Protein AF-A0A067LVV5-F1 (afdb_monomer_lite)

pLDDT: mean 72.97, std 13.32, range [36.59, 86.62]

Secondary structure (DSSP, 8-state):
----PPPHHHHHHHHHHHHHHHHHHHHSTT---HHHHHHHHHHHHHTTHHHHHHHHHHHHTSS--S-TTSHHHHHHHHHHHHHT----S-S---------

Structure (mmCIF, N/CA/C/O backbone):
data_AF-A0A067LVV5-F1
#
_entry.id   AF-A0A067LVV5-F1
#
loop_
_atom_site.group_PDB
_atom_site.id
_atom_site.type_symbol
_atom_site.label_atom_id
_atom_site.label_alt_id
_atom_site.label_comp_id
_atom_site.label_asym_id
_atom_site.label_entity_id
_atom_site.label_seq_id
_atom_site.pdbx_PDB_ins_code
_atom_site.Cartn_x
_atom_site.Cartn_y
_atom_site.Cartn_z
_atom_site.occupancy
_atom_site.B_iso_or_equiv
_atom_site.auth_seq_id
_atom_site.auth_comp_id
_atom_site.auth_asym_id
_atom_site.auth_atom_id
_atom_site.pdbx_PDB_model_num
ATOM 1 N N . ALA A 1 1 ? -23.681 9.320 16.304 1.00 36.59 1 ALA A N 1
ATOM 2 C CA . ALA A 1 1 ? -22.373 9.930 15.998 1.00 36.59 1 ALA A CA 1
ATOM 3 C C . ALA A 1 1 ? -21.980 9.502 14.592 1.00 36.59 1 ALA A C 1
ATOM 5 O O . ALA A 1 1 ? -22.005 8.308 14.326 1.00 36.59 1 ALA A O 1
ATOM 6 N N . CYS A 1 2 ? -21.714 10.437 13.678 1.00 39.44 2 CYS A N 1
ATOM 7 C CA . CYS A 1 2 ? -21.234 10.092 12.340 1.00 39.44 2 CYS A CA 1
ATOM 8 C C . CYS A 1 2 ? -19.801 9.555 12.462 1.00 39.44 2 CYS A C 1
ATOM 10 O O . CYS A 1 2 ? -18.934 10.257 12.989 1.00 39.44 2 CYS A O 1
ATOM 12 N N . SER A 1 3 ? -19.563 8.312 12.030 1.00 49.28 3 SER A N 1
ATOM 13 C CA . SER A 1 3 ? -18.216 7.737 11.951 1.00 49.28 3 SER A CA 1
ATOM 14 C C . SER A 1 3 ? -17.333 8.650 11.104 1.00 49.28 3 SER A C 1
ATOM 16 O O . SER A 1 3 ? -17.497 8.715 9.893 1.00 49.28 3 SER A O 1
ATOM 18 N N . ASN A 1 4 ? -16.386 9.342 11.739 1.00 54.56 4 ASN A N 1
ATOM 19 C CA . ASN A 1 4 ? -15.353 10.152 11.078 1.00 54.56 4 ASN A CA 1
ATOM 20 C C . ASN A 1 4 ? -14.222 9.277 10.499 1.00 54.56 4 ASN A C 1
ATOM 22 O O . ASN A 1 4 ? -13.108 9.745 10.280 1.00 54.56 4 ASN A O 1
ATOM 26 N N . HIS A 1 5 ? -14.488 7.988 10.279 1.00 55.94 5 HIS A N 1
ATOM 27 C CA . HIS A 1 5 ? -13.527 7.113 9.636 1.00 55.94 5 HIS A CA 1
ATOM 28 C C . HIS A 1 5 ? -13.530 7.386 8.137 1.00 55.94 5 HIS A C 1
ATOM 30 O O . HIS A 1 5 ? -14.607 7.335 7.537 1.00 55.94 5 HIS A O 1
ATOM 36 N N . PRO A 1 6 ? -12.364 7.637 7.511 1.00 61.56 6 PRO A N 1
ATOM 37 C CA . PRO A 1 6 ? -12.284 7.579 6.065 1.00 61.56 6 PRO A CA 1
ATOM 38 C C . PRO A 1 6 ? -12.842 6.223 5.608 1.00 61.56 6 PRO A C 1
ATOM 40 O O . PRO A 1 6 ? -12.557 5.199 6.246 1.00 61.56 6 PRO A O 1
ATOM 43 N N . PRO A 1 7 ? -13.664 6.201 4.546 1.00 73.81 7 PRO A N 1
ATOM 44 C CA . PRO A 1 7 ? -14.132 4.947 3.981 1.00 73.81 7 PRO A CA 1
ATOM 45 C C . PRO A 1 7 ? -12.914 4.095 3.615 1.00 73.81 7 PRO A C 1
ATOM 47 O O . PRO A 1 7 ? -11.882 4.629 3.208 1.00 73.81 7 PRO A O 1
ATOM 50 N N . LEU A 1 8 ? -13.029 2.774 3.757 1.00 73.88 8 LEU A N 1
ATOM 51 C CA . LEU A 1 8 ? -11.952 1.822 3.457 1.00 73.88 8 LEU A CA 1
ATOM 52 C C . LEU A 1 8 ? -11.318 2.080 2.077 1.00 73.88 8 LEU A C 1
ATOM 54 O O . LEU A 1 8 ? -10.112 1.950 1.910 1.00 73.88 8 LEU A O 1
ATOM 58 N N . GLU A 1 9 ? -12.120 2.526 1.113 1.00 76.44 9 GLU A N 1
ATOM 59 C CA . GLU A 1 9 ? -11.677 2.920 -0.226 1.00 76.44 9 GLU A CA 1
ATOM 60 C C . GLU A 1 9 ? -10.648 4.059 -0.210 1.00 76.44 9 GLU A C 1
ATOM 62 O O . GLU A 1 9 ? -9.632 3.976 -0.892 1.00 76.44 9 GLU A O 1
ATOM 67 N N . ALA A 1 10 ? -10.850 5.096 0.608 1.00 77.44 10 ALA A N 1
ATOM 68 C CA . ALA A 1 10 ? -9.904 6.206 0.723 1.00 77.44 10 ALA A CA 1
ATOM 69 C C . ALA A 1 10 ? -8.571 5.756 1.344 1.00 77.44 10 ALA A C 1
ATOM 71 O O . ALA A 1 10 ? -7.508 6.221 0.932 1.00 77.44 10 ALA A O 1
ATOM 72 N N . LEU A 1 11 ? -8.618 4.816 2.295 1.00 77.31 11 LEU A N 1
ATOM 73 C CA . LEU A 1 11 ? -7.419 4.201 2.866 1.00 77.31 11 LEU A CA 1
ATOM 74 C C . LEU A 1 11 ? -6.660 3.380 1.814 1.00 77.31 11 LEU A C 1
ATOM 76 O O . LEU A 1 11 ? -5.443 3.508 1.696 1.00 77.31 11 LEU A O 1
ATOM 80 N N . LEU A 1 12 ? -7.379 2.567 1.034 1.00 79.44 12 LEU A N 1
ATOM 81 C CA . LEU A 1 12 ? -6.801 1.759 -0.040 1.00 79.44 12 LEU A CA 1
ATOM 82 C C . LEU A 1 12 ? -6.152 2.641 -1.113 1.00 79.44 12 LEU A C 1
ATOM 84 O O . LEU A 1 12 ? -5.015 2.382 -1.495 1.00 79.44 12 LEU A O 1
ATOM 88 N N . ILE A 1 13 ? -6.817 3.719 -1.539 1.00 80.38 13 ILE A N 1
ATOM 89 C CA . ILE A 1 13 ? -6.255 4.685 -2.497 1.00 80.38 13 ILE A CA 1
ATOM 90 C C . ILE A 1 13 ? -4.960 5.298 -1.949 1.00 80.38 13 ILE A C 1
ATOM 92 O O . ILE A 1 13 ? -3.961 5.360 -2.664 1.00 80.38 13 ILE A O 1
ATOM 96 N N . GLY A 1 14 ? -4.947 5.712 -0.677 1.00 80.69 14 GLY A N 1
ATOM 97 C CA . GLY A 1 14 ? -3.748 6.266 -0.043 1.00 80.69 14 GLY A CA 1
ATOM 98 C C . GLY A 1 14 ? -2.573 5.284 -0.031 1.00 80.69 14 GLY A C 1
ATOM 99 O O . GLY A 1 14 ? -1.450 5.661 -0.359 1.00 80.69 14 GLY A O 1
ATOM 100 N N . LEU A 1 15 ? -2.833 4.013 0.282 1.00 80.81 15 LEU A N 1
ATOM 101 C CA . LEU A 1 15 ? -1.815 2.958 0.278 1.00 80.81 15 LEU A CA 1
ATOM 102 C C . LEU A 1 15 ? -1.259 2.684 -1.124 1.00 80.81 15 LEU A C 1
ATOM 104 O O . LEU A 1 15 ? -0.047 2.545 -1.273 1.00 80.81 15 LEU A O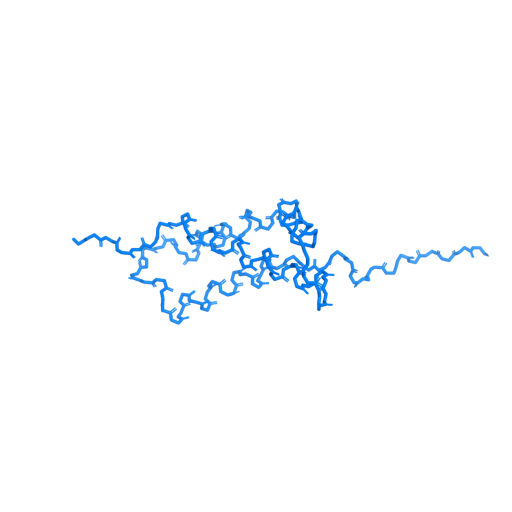 1
ATOM 108 N N . VAL A 1 16 ? -2.116 2.665 -2.148 1.00 82.12 16 VAL A N 1
ATOM 109 C CA . VAL A 1 16 ? -1.691 2.511 -3.550 1.00 82.12 16 VAL A CA 1
ATOM 110 C C . VAL A 1 16 ? -0.746 3.643 -3.953 1.00 82.12 16 VAL A C 1
ATOM 112 O O . VAL A 1 16 ? 0.312 3.383 -4.519 1.00 82.12 16 VAL A O 1
ATOM 115 N N . VAL A 1 17 ? -1.080 4.895 -3.620 1.00 80.50 17 VAL A N 1
ATOM 116 C CA . VAL A 1 17 ? -0.226 6.054 -3.935 1.00 80.50 17 VAL A CA 1
ATOM 117 C C . VAL A 1 17 ? 1.146 5.929 -3.270 1.00 80.50 17 VAL A C 1
ATOM 119 O O . VAL A 1 17 ? 2.159 6.187 -3.917 1.00 80.50 17 VAL A O 1
ATOM 122 N N . ILE A 1 18 ? 1.193 5.502 -2.004 1.00 80.31 18 ILE A N 1
ATOM 123 C CA . ILE A 1 18 ? 2.454 5.308 -1.2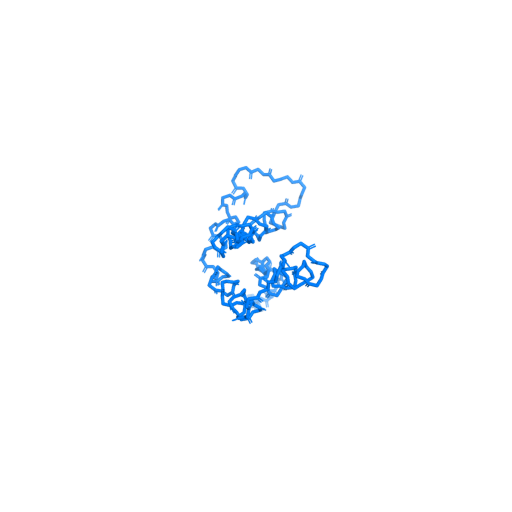74 1.00 80.31 18 ILE A CA 1
ATOM 124 C C . ILE A 1 18 ? 3.286 4.189 -1.910 1.00 80.31 18 ILE A C 1
ATOM 126 O O . ILE A 1 18 ? 4.479 4.386 -2.126 1.00 80.31 18 ILE A O 1
ATOM 130 N N . ALA A 1 19 ? 2.671 3.048 -2.237 1.00 77.81 19 ALA A N 1
ATOM 131 C CA . ALA A 1 19 ? 3.360 1.921 -2.863 1.00 77.81 19 ALA A CA 1
ATOM 132 C C . ALA A 1 19 ? 3.961 2.309 -4.224 1.00 77.81 19 ALA A C 1
ATOM 134 O O . ALA A 1 19 ? 5.140 2.073 -4.470 1.00 77.81 19 ALA A O 1
ATOM 135 N N . VAL A 1 20 ? 3.176 2.976 -5.074 1.00 78.06 20 VAL A N 1
ATOM 136 C CA . VAL A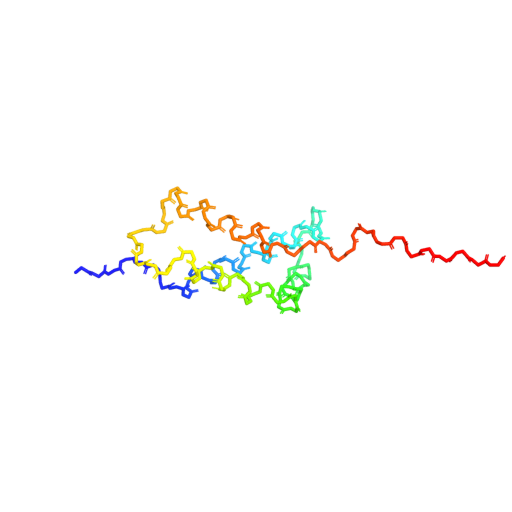 1 20 ? 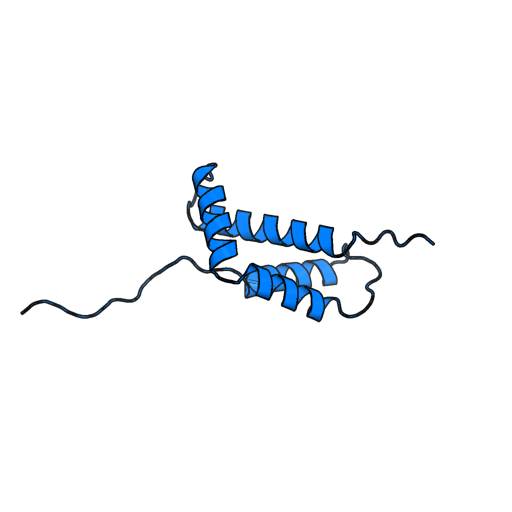3.613 3.431 -6.404 1.00 78.06 20 VAL A CA 1
ATOM 137 C C . VAL A 1 20 ? 4.712 4.484 -6.300 1.00 78.06 20 VAL A C 1
ATOM 139 O O . VAL A 1 20 ? 5.683 4.438 -7.054 1.00 78.06 20 VAL A O 1
ATOM 142 N N . ALA A 1 21 ? 4.594 5.433 -5.367 1.00 76.69 21 ALA A N 1
ATOM 143 C CA . ALA A 1 21 ? 5.635 6.428 -5.143 1.00 76.69 21 ALA A CA 1
ATOM 144 C C . ALA A 1 21 ? 6.937 5.762 -4.682 1.00 76.69 21 ALA A C 1
ATOM 146 O O . ALA A 1 21 ? 7.986 6.039 -5.258 1.00 76.69 21 ALA A O 1
ATOM 147 N N . ALA A 1 22 ? 6.870 4.863 -3.695 1.00 75.88 22 ALA A N 1
ATOM 148 C CA . ALA A 1 22 ? 8.032 4.136 -3.191 1.00 75.88 22 ALA A CA 1
ATOM 149 C C . ALA A 1 22 ? 8.742 3.353 -4.308 1.00 75.88 22 ALA A C 1
ATOM 151 O O . ALA A 1 22 ? 9.949 3.510 -4.477 1.00 75.88 22 ALA A O 1
ATOM 152 N N . ASP A 1 23 ? 7.986 2.611 -5.121 1.00 74.44 23 ASP A N 1
ATOM 153 C CA . ASP A 1 23 ? 8.500 1.869 -6.279 1.00 74.44 23 ASP A CA 1
ATOM 154 C C . ASP A 1 23 ? 9.123 2.816 -7.327 1.00 74.44 23 ASP A C 1
ATOM 156 O O . ASP A 1 23 ? 10.225 2.574 -7.813 1.00 74.44 23 ASP A O 1
ATOM 160 N N . SER A 1 24 ? 8.517 3.984 -7.576 1.00 69.94 24 SER A N 1
ATOM 161 C CA . SER A 1 24 ? 9.074 5.009 -8.481 1.00 69.94 24 SER A CA 1
ATOM 162 C C . SER A 1 24 ? 10.424 5.552 -8.005 1.00 69.94 24 SER A C 1
ATOM 164 O O . SER A 1 24 ? 11.348 5.716 -8.806 1.00 69.94 24 SER A O 1
ATOM 166 N N . PHE A 1 25 ? 10.544 5.841 -6.704 1.00 71.31 25 PHE A N 1
ATOM 167 C CA . PHE A 1 25 ? 11.798 6.285 -6.087 1.00 71.31 25 PHE A CA 1
ATOM 168 C C . PHE A 1 25 ? 12.868 5.187 -6.116 1.00 71.31 25 PHE A C 1
ATOM 170 O O . PHE A 1 25 ? 14.054 5.508 -6.179 1.00 71.31 25 PHE A O 1
ATOM 177 N N . TRP A 1 26 ? 12.455 3.918 -6.091 1.00 71.06 26 TRP A N 1
ATOM 178 C CA . TRP A 1 26 ? 13.351 2.765 -6.132 1.00 71.06 26 TRP A CA 1
ATOM 179 C C . TRP A 1 26 ? 13.840 2.444 -7.554 1.00 71.06 26 TRP A C 1
ATOM 181 O O . TRP A 1 26 ? 15.017 2.143 -7.746 1.00 71.06 26 TRP A O 1
ATOM 191 N N . ILE A 1 27 ? 12.969 2.559 -8.566 1.00 65.44 27 ILE A N 1
ATOM 192 C CA . ILE A 1 27 ? 13.304 2.327 -9.983 1.00 65.44 27 ILE A CA 1
ATOM 193 C C . ILE A 1 27 ? 14.235 3.421 -10.527 1.00 65.44 27 ILE A C 1
ATOM 195 O O . ILE A 1 27 ? 15.169 3.123 -11.271 1.00 65.44 27 ILE A O 1
ATOM 199 N N . GLN A 1 28 ? 14.003 4.689 -10.172 1.00 61.78 28 GLN A N 1
ATOM 200 C CA . GLN A 1 28 ? 14.849 5.815 -10.582 1.00 61.78 28 GLN A CA 1
ATOM 201 C C . GLN A 1 28 ? 15.388 6.561 -9.358 1.00 61.78 28 GLN A C 1
ATOM 203 O O . GLN A 1 28 ? 14.879 7.617 -8.973 1.00 61.78 28 GLN A O 1
ATOM 208 N N . CYS A 1 29 ? 16.468 6.031 -8.776 1.00 64.19 29 CYS A N 1
ATOM 209 C CA . CYS A 1 29 ? 17.222 6.704 -7.719 1.00 64.19 29 CYS A CA 1
ATOM 210 C C . CYS A 1 29 ? 17.592 8.140 -8.137 1.00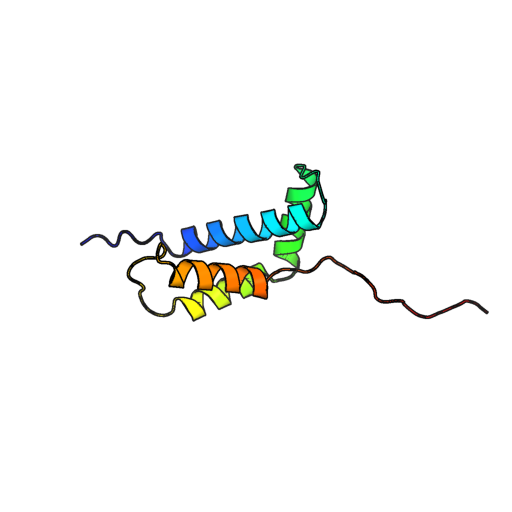 64.19 29 CYS A C 1
ATOM 212 O O . CYS A 1 29 ? 18.464 8.357 -8.977 1.00 64.19 29 CYS A O 1
ATOM 214 N N . GLY A 1 30 ? 16.940 9.128 -7.521 1.00 64.06 30 GLY A N 1
ATOM 215 C CA . GLY A 1 30 ? 17.305 10.545 -7.612 1.00 64.06 30 GLY A CA 1
ATOM 216 C C . GLY A 1 30 ? 16.613 11.374 -8.699 1.00 64.06 30 GLY A C 1
ATOM 217 O O . GLY A 1 30 ? 16.793 12.589 -8.695 1.00 64.06 30 GLY A O 1
ATOM 218 N N . ASN A 1 31 ? 15.799 10.787 -9.586 1.00 68.25 31 ASN A N 1
ATOM 219 C CA . ASN A 1 31 ? 15.034 11.559 -10.575 1.00 68.25 31 ASN A CA 1
ATOM 220 C C . ASN A 1 31 ? 13.677 10.916 -10.890 1.00 68.25 31 ASN A C 1
ATOM 222 O O . ASN A 1 31 ? 13.526 10.201 -11.875 1.00 68.25 31 ASN A O 1
ATOM 226 N N . VAL A 1 32 ? 12.673 11.196 -10.058 1.00 72.06 32 VAL A N 1
ATOM 227 C CA . VAL A 1 32 ? 11.299 10.752 -10.313 1.00 72.06 32 VAL A CA 1
ATOM 228 C C . VAL A 1 32 ? 10.653 11.680 -11.340 1.00 72.06 32 VAL A C 1
ATOM 230 O O . VAL A 1 32 ? 10.312 12.825 -11.053 1.00 72.06 32 VAL A O 1
ATOM 233 N N . ASN A 1 33 ? 10.481 11.176 -12.555 1.00 80.62 33 ASN A N 1
ATOM 234 C CA . ASN A 1 33 ? 9.770 11.822 -13.655 1.00 80.62 33 ASN A CA 1
ATOM 235 C C . ASN A 1 33 ? 8.444 11.094 -13.948 1.00 80.62 33 ASN A C 1
ATOM 237 O O . ASN A 1 33 ? 8.193 9.988 -13.470 1.00 80.62 33 ASN A O 1
ATOM 241 N N . ALA A 1 34 ? 7.571 11.721 -14.743 1.00 81.94 34 ALA A N 1
ATOM 242 C CA . ALA A 1 34 ? 6.239 11.183 -15.037 1.00 81.94 34 ALA A CA 1
ATOM 243 C C . ALA A 1 34 ? 6.276 9.769 -15.652 1.00 81.94 34 ALA A C 1
ATOM 245 O O . ALA A 1 34 ? 5.423 8.940 -15.343 1.00 81.94 34 ALA A O 1
ATOM 246 N N . SER A 1 35 ? 7.289 9.472 -16.473 1.00 81.00 35 SER A N 1
ATOM 247 C CA . SER A 1 35 ? 7.504 8.137 -17.037 1.00 81.00 35 SER A CA 1
ATOM 248 C C . SER A 1 35 ? 7.858 7.099 -15.971 1.00 81.00 35 SER A C 1
ATOM 250 O O . SER A 1 35 ? 7.332 5.991 -16.025 1.00 81.00 35 SER A O 1
ATOM 252 N N . GLY A 1 36 ? 8.691 7.454 -14.987 1.00 78.69 36 GLY A N 1
ATOM 253 C CA . GLY A 1 36 ? 9.021 6.586 -13.856 1.00 78.69 36 GLY A CA 1
ATOM 254 C C . GLY A 1 36 ? 7.797 6.252 -13.005 1.00 78.69 36 GLY A C 1
ATOM 255 O O . GLY A 1 36 ? 7.573 5.087 -12.696 1.00 78.69 36 GLY A O 1
ATOM 256 N N . ILE A 1 37 ? 6.946 7.247 -12.728 1.00 79.44 37 ILE A N 1
ATOM 257 C CA . ILE A 1 37 ? 5.680 7.039 -12.003 1.00 79.44 37 ILE A CA 1
ATOM 258 C C . ILE A 1 37 ? 4.740 6.122 -12.785 1.00 79.44 37 ILE A C 1
ATOM 260 O O . ILE A 1 37 ? 4.143 5.206 -12.222 1.00 79.44 37 ILE A O 1
ATOM 264 N N . GLN A 1 38 ? 4.610 6.343 -14.094 1.00 82.69 38 GLN A N 1
ATOM 265 C CA . GLN A 1 38 ? 3.777 5.494 -14.939 1.00 82.69 38 GLN A CA 1
ATOM 266 C C . GLN A 1 38 ? 4.299 4.052 -14.978 1.00 82.69 38 GLN A C 1
ATOM 268 O O . GLN A 1 38 ? 3.503 3.120 -14.890 1.00 82.69 38 GLN A O 1
ATOM 273 N N . GLN A 1 39 ? 5.615 3.858 -15.086 1.00 82.06 39 GLN A N 1
ATOM 274 C CA . GLN A 1 39 ? 6.236 2.534 -15.076 1.00 82.06 39 GLN A CA 1
ATOM 275 C C . GLN A 1 39 ? 6.013 1.818 -13.740 1.00 82.06 39 GLN A C 1
ATOM 277 O O . GLN A 1 39 ? 5.596 0.662 -13.744 1.00 82.06 39 GLN A O 1
ATOM 282 N N . ALA A 1 40 ? 6.207 2.516 -12.621 1.00 80.88 40 ALA A N 1
ATOM 283 C CA . ALA A 1 40 ? 5.954 1.989 -11.285 1.00 80.88 40 ALA A CA 1
ATOM 284 C C . ALA A 1 40 ? 4.479 1.629 -11.071 1.00 80.88 40 ALA A C 1
ATOM 286 O O . ALA A 1 40 ? 4.150 0.584 -10.519 1.00 80.88 40 ALA A O 1
ATOM 287 N N . PHE A 1 41 ? 3.557 2.453 -11.576 1.00 82.06 41 PHE A N 1
ATOM 288 C CA . PHE A 1 41 ? 2.131 2.140 -11.527 1.00 82.06 41 PHE A CA 1
ATOM 289 C C . PHE A 1 41 ? 1.791 0.884 -12.338 1.00 82.06 41 PHE A C 1
ATOM 291 O O . PHE A 1 41 ? 1.061 0.018 -11.860 1.00 82.06 41 PHE A O 1
ATOM 298 N N . GLN A 1 42 ? 2.332 0.753 -13.553 1.00 84.31 42 GLN A N 1
ATOM 299 C CA . GLN A 1 42 ? 2.134 -0.452 -14.362 1.00 84.31 42 GLN A CA 1
ATOM 300 C C . GLN A 1 42 ? 2.713 -1.689 -13.669 1.00 84.31 42 GLN A C 1
ATOM 302 O O . GLN A 1 42 ? 2.052 -2.722 -13.633 1.00 84.31 42 GLN A O 1
ATOM 307 N N . HIS A 1 43 ? 3.899 -1.574 -13.071 1.00 82.38 43 HIS A N 1
ATOM 308 C CA . HIS A 1 43 ? 4.527 -2.637 -12.285 1.00 82.38 43 HIS A CA 1
ATOM 309 C C . HIS A 1 43 ? 3.679 -3.029 -11.064 1.00 82.38 43 HIS A C 1
ATOM 311 O O . HIS A 1 43 ? 3.463 -4.211 -10.789 1.00 82.38 43 HIS A O 1
ATOM 317 N N . TYR A 1 44 ? 3.104 -2.039 -10.379 1.00 80.75 44 TYR A N 1
ATOM 318 C CA . TYR A 1 44 ? 2.201 -2.256 -9.255 1.00 80.75 44 TYR A CA 1
ATOM 319 C C . TYR A 1 44 ? 0.947 -3.047 -9.641 1.00 80.75 44 TYR A C 1
ATOM 321 O O . TYR A 1 44 ? 0.548 -3.966 -8.926 1.00 80.75 44 TYR A O 1
ATOM 329 N N . VAL A 1 45 ? 0.352 -2.731 -10.792 1.00 81.06 45 VAL A N 1
ATOM 330 C CA . VAL A 1 45 ? -0.842 -3.424 -11.293 1.00 81.06 45 VAL A CA 1
ATOM 331 C C . VAL A 1 45 ? -0.516 -4.840 -11.783 1.00 81.06 45 VAL A C 1
ATOM 333 O O . VAL A 1 45 ? -1.292 -5.757 -11.535 1.00 81.06 45 VAL A O 1
ATOM 336 N N . THR A 1 46 ? 0.613 -5.052 -12.465 1.00 84.69 46 THR A N 1
ATOM 337 C CA . THR A 1 46 ? 0.942 -6.362 -13.062 1.00 84.69 46 THR A CA 1
ATOM 338 C C . THR A 1 46 ? 1.549 -7.365 -12.083 1.00 84.69 46 THR A C 1
ATOM 340 O O . THR A 1 46 ? 1.458 -8.567 -12.321 1.00 84.69 46 THR A O 1
ATOM 343 N N . SER A 1 47 ? 2.137 -6.906 -10.978 1.00 81.94 47 SER A N 1
ATOM 344 C CA . SER A 1 47 ? 2.749 -7.766 -9.951 1.00 81.94 47 SER A CA 1
ATOM 345 C C . SER A 1 47 ? 1.746 -8.470 -9.026 1.00 81.94 47 SER A C 1
ATOM 347 O O . SER A 1 47 ? 2.138 -9.346 -8.256 1.00 81.94 47 SER A O 1
ATOM 349 N N . GLY A 1 48 ? 0.467 -8.072 -9.046 1.00 82.31 48 GLY A N 1
ATOM 350 C CA . GLY A 1 48 ? -0.545 -8.538 -8.089 1.00 82.31 48 GLY A CA 1
ATOM 351 C C . GLY A 1 48 ? -0.414 -7.926 -6.686 1.00 82.31 48 GLY A C 1
ATOM 352 O O . GLY A 1 48 ? -1.155 -8.297 -5.773 1.00 82.31 48 GLY A O 1
ATOM 353 N N . ALA A 1 49 ? 0.493 -6.960 -6.488 1.00 81.44 49 ALA A N 1
ATOM 354 C CA . ALA A 1 49 ? 0.646 -6.265 -5.209 1.00 81.44 49 ALA A CA 1
ATOM 355 C C . ALA A 1 49 ? -0.631 -5.531 -4.784 1.00 81.44 49 ALA A C 1
ATOM 357 O O . ALA A 1 49 ? -0.898 -5.404 -3.590 1.00 81.44 49 ALA A O 1
ATOM 358 N N . SER A 1 50 ? -1.446 -5.084 -5.743 1.00 81.44 50 SER A N 1
ATOM 359 C CA . SER A 1 50 ? -2.716 -4.410 -5.464 1.00 81.44 50 SER A CA 1
ATOM 360 C C . SER A 1 50 ? -3.700 -5.314 -4.712 1.00 81.44 50 SER A C 1
ATOM 362 O O . SER A 1 50 ? -4.260 -4.923 -3.680 1.00 81.44 50 SER A O 1
ATOM 364 N N . GLU A 1 51 ? -3.839 -6.564 -5.152 1.00 84.62 51 GLU A N 1
ATOM 365 C CA . GLU A 1 51 ? -4.673 -7.567 -4.499 1.00 84.62 51 GLU A CA 1
ATOM 366 C C . GLU A 1 51 ? -4.107 -7.974 -3.136 1.00 84.62 51 GLU A C 1
ATOM 368 O O . GLU A 1 51 ? -4.874 -8.097 -2.175 1.00 84.62 51 GLU A O 1
ATOM 373 N N . ASN A 1 52 ? -2.783 -8.109 -3.021 1.00 84.38 52 ASN A N 1
ATOM 374 C CA . ASN A 1 52 ? -2.137 -8.488 -1.765 1.00 84.38 52 ASN A CA 1
ATOM 375 C C . ASN A 1 52 ? -2.258 -7.384 -0.699 1.00 84.38 52 ASN A C 1
ATOM 377 O O . ASN A 1 52 ? -2.679 -7.667 0.425 1.00 84.38 52 ASN A O 1
ATOM 381 N N . VAL A 1 53 ? -2.023 -6.113 -1.061 1.00 83.69 53 VAL A N 1
ATOM 382 C CA . VAL A 1 53 ? -2.246 -4.955 -0.174 1.00 83.69 53 VAL A CA 1
ATOM 383 C C . VAL A 1 53 ? -3.705 -4.903 0.266 1.00 83.69 53 VAL A C 1
ATOM 385 O O . VAL A 1 53 ? -3.990 -4.767 1.457 1.00 83.69 53 VAL A O 1
ATOM 388 N N . LYS A 1 54 ? -4.650 -5.068 -0.665 1.00 83.75 54 LYS A N 1
ATOM 389 C CA . LYS A 1 54 ? -6.082 -5.079 -0.342 1.00 83.75 54 LYS A CA 1
ATOM 390 C C . LYS A 1 54 ? -6.433 -6.191 0.649 1.00 83.75 54 LYS A C 1
ATOM 392 O O . LYS A 1 54 ? -7.137 -5.935 1.628 1.00 83.75 54 LYS A O 1
ATOM 397 N N . ALA A 1 55 ? -5.943 -7.409 0.424 1.00 86.06 55 ALA A N 1
ATOM 398 C CA . ALA A 1 55 ? -6.172 -8.540 1.319 1.00 86.06 55 ALA A CA 1
ATOM 399 C C . ALA A 1 55 ? -5.548 -8.309 2.707 1.00 86.06 55 ALA A C 1
ATOM 401 O O . ALA A 1 55 ? -6.194 -8.570 3.725 1.00 86.06 55 ALA A O 1
ATOM 402 N N . ALA A 1 56 ? -4.330 -7.766 2.760 1.00 86.62 56 ALA A N 1
ATOM 403 C CA . ALA A 1 56 ? 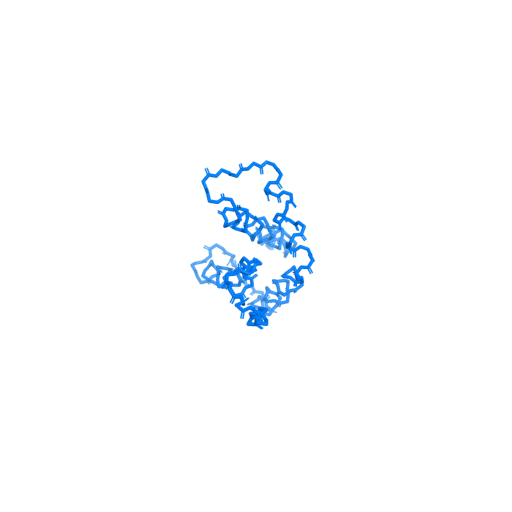-3.626 -7.463 4.001 1.00 86.62 56 ALA A CA 1
ATOM 404 C C . ALA A 1 56 ? -4.348 -6.387 4.828 1.00 86.62 56 ALA A C 1
ATOM 406 O O . ALA A 1 56 ? -4.517 -6.558 6.034 1.00 86.62 56 ALA A O 1
ATOM 407 N N . VAL A 1 57 ? -4.857 -5.329 4.188 1.00 84.06 57 VAL A N 1
ATOM 408 C CA . VAL A 1 57 ? -5.669 -4.283 4.837 1.00 84.06 57 VAL A CA 1
ATOM 409 C C . VAL A 1 57 ? -6.968 -4.864 5.390 1.00 84.06 57 VAL A C 1
ATOM 411 O O . VAL A 1 57 ? -7.295 -4.631 6.552 1.00 84.06 57 VAL A O 1
ATOM 414 N N . LEU A 1 58 ? -7.695 -5.655 4.596 1.00 84.75 58 LEU A N 1
ATOM 415 C CA . LEU A 1 58 ? -8.941 -6.290 5.043 1.00 84.75 58 LEU A CA 1
ATOM 416 C C . LEU A 1 58 ? -8.719 -7.218 6.241 1.00 84.75 58 LEU A C 1
ATOM 418 O O . LEU A 1 58 ? -9.550 -7.268 7.146 1.00 84.75 58 LEU A O 1
ATOM 422 N N . LYS A 1 59 ? -7.588 -7.928 6.267 1.00 84.75 59 LYS A N 1
ATOM 423 C CA . LYS A 1 59 ? -7.195 -8.784 7.390 1.00 84.75 59 LYS A CA 1
ATOM 424 C C . LYS A 1 59 ? -6.791 -7.970 8.621 1.00 84.75 59 LYS A C 1
ATOM 426 O O . LYS A 1 59 ? -7.197 -8.306 9.727 1.00 84.75 59 LYS A O 1
ATOM 431 N N . ALA A 1 60 ? -5.996 -6.918 8.439 1.00 83.38 60 ALA A N 1
ATOM 432 C CA . ALA A 1 60 ? -5.491 -6.070 9.517 1.00 83.38 60 ALA A CA 1
ATOM 433 C C . ALA A 1 60 ? -6.598 -5.257 10.202 1.00 83.38 60 ALA A C 1
ATOM 435 O O . ALA A 1 60 ? -6.551 -5.034 11.410 1.00 83.38 60 ALA A O 1
ATOM 436 N N . PHE A 1 61 ? -7.611 -4.852 9.436 1.00 81.75 61 PHE A N 1
ATOM 437 C CA . PHE A 1 61 ? -8.708 -4.000 9.889 1.00 81.75 61 PHE A CA 1
ATOM 438 C C . PHE A 1 61 ? -10.066 -4.703 9.790 1.00 81.75 61 PHE A C 1
ATOM 440 O O . PHE A 1 61 ? -11.089 -4.077 9.518 1.00 81.75 61 PHE A O 1
ATOM 447 N N . SER A 1 62 ? -10.089 -6.018 10.029 1.00 77.19 62 SER A N 1
ATOM 448 C CA . SER A 1 62 ? -11.314 -6.828 9.996 1.00 77.19 62 SER A CA 1
ATOM 449 C C . SER A 1 62 ? -12.306 -6.467 11.108 1.00 77.19 62 SER A C 1
ATOM 451 O O . SER A 1 62 ? -13.476 -6.841 11.046 1.00 77.19 62 SER A O 1
ATOM 453 N N . GLN A 1 63 ? -11.837 -5.770 12.144 1.00 76.12 63 GLN A N 1
ATOM 454 C CA . GLN A 1 63 ? -12.656 -5.219 13.215 1.00 76.12 63 GLN A CA 1
ATOM 455 C C . GLN A 1 63 ? -12.762 -3.698 13.076 1.00 76.12 63 GLN A C 1
ATOM 457 O O . GLN A 1 63 ? -11.803 -3.054 12.644 1.00 76.12 63 GLN A O 1
ATOM 462 N N . PRO A 1 64 ? -13.901 -3.105 13.476 1.00 68.62 64 PRO A N 1
ATOM 463 C CA . PRO A 1 64 ? -14.051 -1.662 13.494 1.00 68.62 64 PRO A CA 1
ATOM 464 C C . PRO A 1 64 ? -13.014 -1.052 14.437 1.00 68.62 64 PRO A C 1
ATOM 466 O O . PRO A 1 64 ? -13.063 -1.202 15.655 1.00 68.62 64 PRO A O 1
ATOM 469 N N . ILE A 1 65 ? -12.063 -0.354 13.841 1.00 70.06 65 ILE A N 1
ATOM 470 C CA . ILE A 1 65 ? -11.096 0.496 14.528 1.00 70.06 65 ILE A CA 1
ATOM 471 C C . ILE A 1 65 ? -11.712 1.872 14.745 1.00 70.06 65 ILE A C 1
ATOM 473 O O . ILE A 1 65 ? -12.478 2.336 13.909 1.00 70.06 65 ILE A O 1
ATOM 477 N N . GLY A 1 66 ? -11.374 2.507 15.870 1.00 70.75 66 GLY A N 1
ATOM 478 C CA . GLY A 1 66 ? -11.900 3.822 16.263 1.00 70.75 66 GLY A CA 1
ATOM 479 C C . GLY A 1 66 ? -11.091 5.030 15.769 1.00 70.75 66 GLY A C 1
ATOM 480 O O . GLY A 1 66 ? -11.585 6.152 15.851 1.00 70.75 66 GLY A O 1
ATOM 481 N N . SER A 1 67 ? -9.866 4.829 15.258 1.00 74.88 67 SER A N 1
ATOM 482 C CA . SER A 1 67 ? -9.121 5.840 14.487 1.00 74.88 67 SER A CA 1
ATOM 483 C C . SER A 1 67 ? -7.939 5.223 13.731 1.00 74.88 67 SER A C 1
ATOM 485 O O . SER A 1 67 ? -7.173 4.452 14.308 1.00 74.88 67 SER A O 1
ATOM 487 N N . TYR A 1 68 ? -7.745 5.615 12.467 1.00 71.25 68 TYR A N 1
ATOM 488 C CA . TYR A 1 68 ? -6.549 5.261 11.687 1.00 71.25 68 TYR A CA 1
ATOM 489 C C . TYR A 1 68 ? -5.315 6.092 12.063 1.00 71.25 68 TYR A C 1
ATOM 491 O O . TYR A 1 68 ? -4.201 5.687 11.768 1.00 71.25 68 TYR A O 1
ATOM 499 N N . SER A 1 69 ? -5.487 7.227 12.751 1.00 77.25 69 SER A N 1
ATOM 500 C CA . SER A 1 69 ? -4.387 8.144 13.092 1.00 77.25 69 SER A CA 1
ATOM 501 C C . SER A 1 69 ? -3.618 7.732 14.355 1.00 77.25 69 SER A C 1
ATOM 503 O O . SER A 1 69 ? -2.863 8.526 14.920 1.00 77.25 69 SER A O 1
ATOM 505 N N . THR A 1 70 ? -3.828 6.512 14.846 1.00 84.38 70 THR A N 1
ATOM 506 C CA . THR A 1 70 ? -3.080 5.985 15.989 1.00 84.38 70 THR A CA 1
ATOM 507 C C . THR A 1 70 ? -1.714 5.482 15.538 1.00 84.38 70 THR A C 1
ATOM 509 O O . THR A 1 70 ? -1.561 4.973 14.428 1.00 84.38 70 THR A O 1
ATOM 512 N N . GLN A 1 71 ? -0.716 5.562 16.421 1.00 85.12 71 GLN A N 1
ATOM 513 C CA . GLN A 1 71 ? 0.616 5.019 16.145 1.00 85.12 71 GLN A CA 1
ATOM 514 C C . GLN A 1 71 ? 0.552 3.537 15.745 1.00 85.12 71 GLN A C 1
ATOM 516 O O . GLN A 1 71 ? 1.218 3.132 14.801 1.00 85.12 71 GLN A O 1
ATOM 521 N N . ALA A 1 72 ? -0.291 2.744 16.414 1.00 83.12 72 ALA A N 1
ATOM 522 C CA . ALA A 1 72 ? -0.470 1.330 16.101 1.00 83.12 72 ALA A CA 1
ATOM 523 C C . ALA A 1 72 ? -1.006 1.108 14.676 1.00 83.12 72 ALA A C 1
ATOM 525 O O . ALA A 1 72 ? -0.455 0.287 13.944 1.00 83.12 72 ALA A O 1
ATOM 526 N N . CYS A 1 73 ? -2.025 1.869 14.255 1.00 82.94 73 CYS A N 1
ATOM 527 C CA . CYS A 1 73 ? -2.549 1.785 12.889 1.00 82.94 73 CYS A CA 1
ATOM 528 C C . CYS A 1 73 ? -1.503 2.210 11.855 1.00 82.94 73 CYS A C 1
ATOM 530 O O . CYS A 1 73 ? -1.315 1.506 10.869 1.00 82.94 73 CYS A O 1
ATOM 532 N N . ASN A 1 74 ? -0.778 3.303 12.101 1.00 83.81 74 ASN A N 1
ATOM 533 C CA . ASN A 1 74 ? 0.275 3.772 11.199 1.00 83.81 74 ASN A CA 1
ATOM 534 C C . ASN A 1 74 ? 1.394 2.734 11.030 1.00 83.81 74 ASN A C 1
ATOM 536 O O . ASN A 1 74 ? 1.809 2.460 9.907 1.00 83.81 74 ASN A O 1
ATOM 540 N N . THR A 1 75 ? 1.843 2.109 12.123 1.00 86.44 75 THR A N 1
ATOM 541 C CA . THR A 1 75 ? 2.836 1.025 12.070 1.00 86.44 75 THR A CA 1
ATOM 542 C C . THR A 1 75 ? 2.317 -0.168 11.271 1.00 86.44 75 THR A C 1
ATOM 544 O O . THR A 1 75 ? 3.059 -0.743 10.479 1.00 86.44 75 THR A O 1
ATOM 547 N N . MET A 1 76 ? 1.044 -0.529 11.439 1.00 85.81 76 MET A N 1
ATOM 548 C CA . MET A 1 76 ? 0.434 -1.648 10.719 1.00 85.81 76 MET A CA 1
ATOM 549 C C . MET A 1 76 ? 0.315 -1.362 9.216 1.00 85.81 76 MET A C 1
ATOM 551 O O . MET A 1 76 ? 0.653 -2.217 8.405 1.00 85.81 76 MET A O 1
ATOM 555 N N . LEU A 1 77 ? -0.087 -0.145 8.839 1.00 84.56 77 LEU A N 1
ATOM 556 C CA . LEU A 1 77 ? -0.131 0.304 7.443 1.00 84.56 77 LEU A CA 1
ATOM 557 C C . LEU A 1 77 ? 1.261 0.304 6.804 1.00 84.56 77 LEU A C 1
ATOM 559 O O . LEU A 1 77 ? 1.419 -0.174 5.684 1.00 84.56 77 LEU A O 1
ATOM 563 N N . LEU A 1 78 ? 2.274 0.786 7.527 1.00 84.25 78 LEU A N 1
ATOM 564 C CA . LEU A 1 78 ? 3.659 0.750 7.062 1.00 84.25 78 LEU A CA 1
ATOM 565 C C . LEU A 1 78 ? 4.133 -0.690 6.836 1.00 84.25 78 LEU A C 1
ATOM 567 O O . LEU A 1 78 ? 4.711 -0.980 5.795 1.00 84.25 78 LEU A O 1
ATOM 571 N N . GLN A 1 79 ? 3.852 -1.597 7.775 1.00 86.12 79 GLN A N 1
ATOM 572 C CA . GLN A 1 79 ? 4.188 -3.016 7.636 1.00 86.12 79 GLN A CA 1
ATOM 573 C C . GLN A 1 79 ? 3.521 -3.644 6.411 1.00 86.12 79 GLN A C 1
ATOM 575 O O . GLN A 1 79 ? 4.190 -4.347 5.665 1.00 86.12 79 GLN A O 1
ATOM 580 N N . ILE A 1 80 ? 2.245 -3.337 6.153 1.00 85.00 80 ILE A N 1
ATOM 581 C CA . ILE A 1 80 ? 1.546 -3.804 4.948 1.00 85.00 80 ILE A CA 1
ATOM 582 C C . ILE A 1 80 ? 2.273 -3.332 3.685 1.00 85.00 80 ILE A C 1
ATOM 584 O O . ILE A 1 80 ? 2.500 -4.135 2.785 1.00 85.00 80 ILE A O 1
ATOM 588 N N . ILE A 1 81 ? 2.677 -2.062 3.615 1.00 81.25 81 ILE A N 1
ATOM 589 C CA . ILE A 1 81 ? 3.416 -1.538 2.457 1.00 81.25 81 ILE A CA 1
ATOM 590 C C . ILE A 1 81 ? 4.783 -2.212 2.303 1.00 81.25 81 ILE A C 1
ATOM 592 O O . ILE A 1 81 ? 5.160 -2.549 1.187 1.00 81.25 81 ILE A O 1
ATOM 596 N N . MET A 1 82 ? 5.517 -2.432 3.397 1.00 81.44 82 MET A N 1
ATOM 597 C CA . MET A 1 82 ? 6.839 -3.065 3.342 1.00 81.44 82 MET A CA 1
ATOM 598 C C . MET A 1 82 ? 6.773 -4.546 2.949 1.00 81.44 82 MET A C 1
ATOM 600 O O . MET A 1 82 ? 7.597 -4.996 2.162 1.00 81.44 82 MET A O 1
ATOM 604 N N . ASP A 1 83 ? 5.791 -5.288 3.464 1.00 82.19 83 ASP A N 1
ATOM 605 C CA . ASP A 1 83 ? 5.575 -6.710 3.155 1.00 82.19 83 ASP A CA 1
ATOM 606 C C . ASP A 1 83 ? 5.124 -6.927 1.703 1.00 82.19 83 ASP A C 1
ATOM 608 O O . ASP A 1 83 ? 5.435 -7.937 1.082 1.00 82.19 83 ASP A O 1
ATOM 612 N N . ASN A 1 84 ? 4.431 -5.935 1.141 1.00 74.50 84 ASN A N 1
ATOM 613 C CA . ASN A 1 84 ? 3.920 -5.961 -0.228 1.00 74.50 84 ASN A CA 1
ATOM 614 C C . ASN A 1 84 ? 4.761 -5.109 -1.184 1.00 74.50 84 ASN A C 1
ATOM 616 O O . ASN A 1 84 ? 4.317 -4.794 -2.291 1.00 74.50 84 ASN A O 1
ATOM 620 N N . HIS A 1 85 ? 5.961 -4.717 -0.756 1.00 72.56 85 HIS A N 1
ATOM 621 C CA . HIS A 1 85 ? 6.895 -3.995 -1.598 1.00 72.56 85 HIS A CA 1
ATOM 622 C C . HIS A 1 85 ? 7.336 -4.899 -2.746 1.00 72.56 85 HIS A C 1
ATOM 624 O O . HIS A 1 85 ? 7.885 -5.984 -2.538 1.00 72.56 85 HIS A O 1
ATOM 630 N N . ILE A 1 86 ? 7.126 -4.431 -3.970 1.00 67.44 86 ILE A N 1
ATOM 631 C CA . ILE A 1 86 ? 7.592 -5.127 -5.158 1.00 67.44 86 ILE A CA 1
ATOM 632 C C . ILE A 1 86 ? 9.066 -4.762 -5.284 1.00 67.44 86 ILE A C 1
ATOM 634 O O . ILE A 1 86 ? 9.417 -3.632 -5.603 1.00 67.44 86 ILE A O 1
ATOM 638 N N . GLY A 1 87 ? 9.952 -5.690 -4.919 1.00 62.28 87 GLY A N 1
ATOM 639 C CA . GLY A 1 87 ? 11.383 -5.501 -5.146 1.00 62.28 87 GLY A CA 1
ATOM 640 C C . GLY A 1 87 ? 11.665 -5.179 -6.617 1.00 62.28 87 GLY A C 1
ATOM 641 O O . GLY A 1 87 ? 10.881 -5.547 -7.494 1.00 62.28 87 GLY A O 1
ATOM 642 N N . SER A 1 88 ? 12.791 -4.508 -6.890 1.00 49.62 88 SER A N 1
ATOM 643 C CA . SER A 1 88 ? 13.253 -4.284 -8.264 1.00 49.62 88 SER A CA 1
ATOM 644 C C . SER A 1 88 ? 13.153 -5.572 -9.088 1.00 49.62 88 SER A C 1
ATOM 646 O O . SER A 1 88 ? 13.542 -6.632 -8.584 1.00 49.62 88 SER A O 1
ATOM 648 N N . PRO A 1 89 ? 12.703 -5.502 -10.353 1.00 49.81 89 PRO A N 1
ATOM 649 C CA . PRO A 1 89 ? 12.897 -6.609 -11.268 1.00 49.81 89 PRO A CA 1
ATOM 650 C C . PRO A 1 89 ? 14.410 -6.820 -11.412 1.00 49.81 89 PRO A C 1
ATOM 652 O O . PRO A 1 89 ? 15.103 -6.006 -12.010 1.00 49.81 89 PRO A O 1
ATOM 655 N N . ASP A 1 90 ? 14.899 -7.900 -10.810 1.00 49.38 90 ASP A N 1
ATOM 656 C CA . ASP A 1 90 ? 16.260 -8.422 -10.924 1.00 49.38 90 ASP A CA 1
ATOM 657 C C . ASP A 1 90 ? 17.389 -7.530 -10.363 1.00 49.38 90 ASP A C 1
ATOM 659 O O . ASP A 1 90 ? 18.015 -6.723 -11.045 1.00 49.38 90 ASP A O 1
ATOM 663 N N . ALA A 1 91 ? 17.732 -7.772 -9.098 1.00 45.94 91 ALA A N 1
ATOM 664 C CA . ALA A 1 91 ? 19.122 -7.694 -8.666 1.00 45.94 91 ALA A CA 1
ATOM 665 C C . ALA A 1 91 ? 19.672 -9.125 -8.555 1.00 45.94 91 ALA A C 1
ATOM 667 O O . ALA A 1 91 ? 19.862 -9.643 -7.457 1.00 45.94 91 ALA A O 1
ATOM 668 N N . GLY A 1 92 ? 19.911 -9.765 -9.703 1.00 44.56 92 GLY A N 1
ATOM 669 C CA . GLY A 1 92 ? 20.813 -10.903 -9.824 1.00 44.56 92 GLY A CA 1
ATOM 670 C C . GLY A 1 92 ? 20.158 -12.278 -9.795 1.00 44.56 92 GLY A C 1
ATOM 671 O O . GLY A 1 92 ? 20.160 -12.953 -8.768 1.00 44.56 92 GLY A O 1
ATOM 672 N N . GLN A 1 93 ? 19.812 -12.791 -10.974 1.00 40.00 93 GLN A N 1
ATOM 673 C CA . GLN A 1 93 ? 20.087 -14.196 -11.266 1.00 40.00 93 GLN A CA 1
ATOM 674 C C . GLN A 1 93 ? 21.247 -14.286 -12.275 1.00 40.00 93 GLN A C 1
ATOM 676 O O . GLN A 1 93 ? 21.039 -14.034 -13.465 1.00 40.00 93 GLN A O 1
ATOM 681 N N . PRO A 1 94 ? 22.481 -14.652 -11.857 1.00 45.25 94 PRO A N 1
ATOM 682 C CA . PRO A 1 94 ? 23.527 -15.000 -12.804 1.00 45.25 94 PRO A CA 1
ATOM 683 C C . PRO A 1 94 ? 23.097 -16.300 -13.479 1.00 45.25 94 PRO A C 1
ATOM 685 O O . PRO A 1 94 ? 23.283 -17.395 -12.951 1.00 45.25 94 PRO A O 1
ATOM 688 N N . SER A 1 95 ? 22.463 -16.169 -14.643 1.00 45.56 95 SER A N 1
ATOM 689 C CA . SER A 1 95 ? 22.223 -17.291 -15.537 1.00 45.56 95 SER A CA 1
ATOM 690 C C . SER A 1 95 ? 23.587 -17.774 -16.006 1.00 45.56 95 SER A C 1
ATOM 692 O O . SER A 1 95 ? 24.183 -17.232 -16.934 1.00 45.56 95 SER A O 1
ATOM 694 N N . GLY A 1 96 ? 24.123 -18.758 -15.287 1.00 55.59 96 GLY A N 1
ATOM 695 C CA . GLY A 1 96 ? 25.279 -19.508 -15.725 1.00 55.59 96 GLY A CA 1
ATOM 696 C C . GLY A 1 96 ? 24.980 -20.103 -17.093 1.00 55.59 96 GLY A C 1
ATOM 697 O O . GLY A 1 96 ? 24.038 -20.875 -17.237 1.00 55.59 96 GLY A O 1
ATOM 698 N N . SER A 1 97 ? 25.766 -19.710 -18.087 1.00 54.97 97 SER A N 1
ATOM 699 C CA . SER A 1 97 ? 26.064 -20.462 -19.308 1.00 54.97 97 SER A CA 1
ATOM 700 C C . SER A 1 97 ? 27.147 -19.689 -20.055 1.00 54.97 97 SER A C 1
ATOM 702 O O . SER A 1 97 ? 26.861 -18.779 -20.830 1.00 54.97 97 SER A O 1
ATOM 704 N N . GLY A 1 98 ? 28.409 -20.005 -19.761 1.00 43.06 98 GLY A N 1
ATOM 705 C CA . GLY A 1 98 ? 29.520 -19.593 -20.617 1.00 43.06 98 GLY A CA 1
ATOM 706 C C . GLY A 1 98 ? 29.442 -20.333 -21.958 1.00 43.06 98 GLY A C 1
ATOM 707 O O . GLY A 1 98 ? 29.018 -21.493 -21.970 1.00 43.06 98 GLY A O 1
ATOM 708 N N . PRO A 1 99 ? 29.817 -19.709 -23.087 1.00 59.84 99 PRO A N 1
ATOM 709 C CA . PRO A 1 99 ? 29.950 -20.436 -24.335 1.00 59.84 99 PRO A CA 1
ATOM 710 C C . PRO A 1 99 ? 31.321 -21.128 -24.412 1.00 59.84 99 PRO A C 1
ATOM 712 O O . PRO A 1 99 ? 32.334 -20.527 -24.062 1.00 59.84 99 PRO A O 1
ATOM 715 N N . ALA A 1 100 ? 31.246 -22.392 -24.849 1.00 45.00 100 ALA A N 1
ATOM 716 C CA . ALA A 1 100 ? 32.221 -23.279 -25.506 1.00 45.00 100 ALA A CA 1
ATOM 717 C C . ALA A 1 100 ? 33.729 -23.007 -25.355 1.00 45.00 100 ALA A C 1
ATOM 719 O O . ALA A 1 100 ? 34.225 -22.010 -25.925 1.00 45.00 100 ALA A O 1
#

Sequence (100 aa):
ACSNHPPLEALLIGLVVIAVAADSFWIQCGNVNASGIQQAFQHYVTSGASENVKAAVLKAFSQPIGSYSTQACNTMLLQIIMDNHIGSPDAGQPSGSGPA

Foldseek 3Di:
DPQPEDPVVVVLVVLLVVLLVVQLCQVDVPDRDPVSSVVSNVCCVVVCLSVQLVVQSCVVPVDDDSDCPDPVNVVSSVVSSVVSRDPPPDPDDPPDDDDD

Radius of gyration: 17.31 Å; chains: 1; bounding box: 55×35×42 Å

Organism: Botryobasidium botryosum (strain FD-172 SS1) (NCBI:txid930990)